Protein AF-A0A1W1E9Z9-F1 (afdb_monomer)

Structure (mmCIF, N/CA/C/O backbone):
data_AF-A0A1W1E9Z9-F1
#
_entry.id   AF-A0A1W1E9Z9-F1
#
loop_
_atom_site.group_PDB
_atom_site.id
_atom_site.type_symbol
_atom_site.label_atom_id
_atom_site.label_alt_id
_atom_site.label_comp_id
_atom_site.label_asym_id
_atom_site.label_entity_id
_atom_site.label_seq_id
_atom_site.pdbx_PDB_ins_code
_atom_site.Cartn_x
_atom_site.Cartn_y
_atom_site.Cartn_z
_atom_site.occupancy
_atom_site.B_iso_or_equiv
_atom_site.auth_seq_id
_atom_site.auth_comp_id
_atom_site.auth_asym_id
_atom_site.auth_atom_id
_atom_site.pdbx_PDB_model_num
ATOM 1 N N . MET A 1 1 ? 9.162 2.980 2.356 1.00 67.12 1 MET A N 1
ATOM 2 C CA . MET A 1 1 ? 9.188 4.142 1.435 1.00 67.12 1 MET A CA 1
ATOM 3 C C . MET A 1 1 ? 10.527 4.321 0.722 1.00 67.12 1 MET A C 1
ATOM 5 O O . MET A 1 1 ? 10.499 4.518 -0.484 1.00 67.12 1 MET A O 1
ATOM 9 N N . ASP A 1 2 ? 11.683 4.204 1.390 1.00 87.25 2 ASP A N 1
ATOM 10 C CA . ASP A 1 2 ? 12.993 4.400 0.729 1.00 87.25 2 ASP A CA 1
ATOM 11 C C . ASP A 1 2 ? 13.196 3.500 -0.510 1.00 87.25 2 ASP A C 1
ATOM 13 O O . ASP A 1 2 ? 13.577 3.968 -1.579 1.00 87.25 2 ASP A O 1
ATOM 17 N N . THR A 1 3 ? 12.798 2.228 -0.436 1.00 92.00 3 THR A N 1
ATOM 18 C CA . THR A 1 3 ? 12.875 1.293 -1.574 1.00 92.00 3 THR A CA 1
ATOM 19 C C . THR A 1 3 ? 12.022 1.713 -2.779 1.00 92.00 3 THR A C 1
ATOM 21 O O . THR A 1 3 ? 12.452 1.527 -3.914 1.00 92.00 3 THR A O 1
ATOM 24 N N . ILE A 1 4 ? 10.852 2.332 -2.560 1.00 93.69 4 ILE A N 1
ATOM 25 C CA . ILE A 1 4 ? 10.006 2.876 -3.643 1.00 93.69 4 ILE A CA 1
ATOM 26 C C . ILE A 1 4 ? 10.753 4.011 -4.353 1.00 93.69 4 ILE A C 1
ATOM 28 O O . ILE A 1 4 ? 10.805 4.049 -5.582 1.00 93.69 4 ILE A O 1
ATOM 32 N N . ASN A 1 5 ? 11.387 4.906 -3.591 1.00 95.00 5 ASN A N 1
ATOM 33 C CA . ASN A 1 5 ? 12.166 6.015 -4.147 1.00 95.00 5 ASN A CA 1
ATOM 34 C C . ASN A 1 5 ? 13.404 5.522 -4.905 1.00 95.00 5 ASN A C 1
ATOM 36 O O . ASN A 1 5 ? 13.721 6.047 -5.974 1.00 95.00 5 ASN A O 1
ATOM 40 N N . ARG A 1 6 ? 14.075 4.480 -4.402 1.0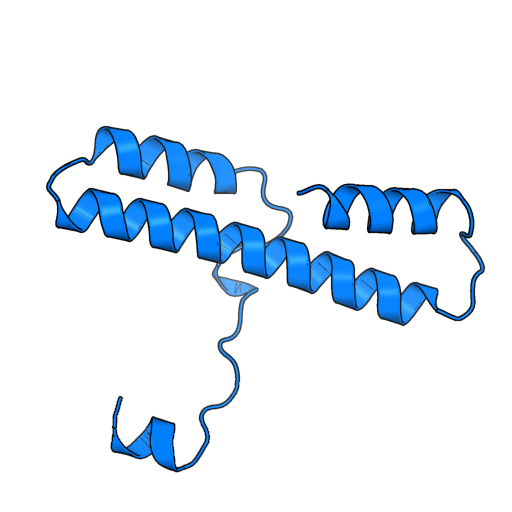0 95.44 6 ARG A N 1
ATOM 41 C CA . ARG A 1 6 ? 15.205 3.839 -5.090 1.00 95.44 6 ARG A CA 1
ATOM 42 C C . ARG A 1 6 ? 14.778 3.185 -6.402 1.00 95.44 6 ARG A C 1
ATOM 44 O O . ARG A 1 6 ? 15.448 3.390 -7.409 1.00 95.44 6 ARG A O 1
ATOM 51 N N . ALA A 1 7 ? 13.652 2.469 -6.415 1.00 94.38 7 ALA A N 1
ATOM 52 C CA . ALA A 1 7 ? 13.103 1.870 -7.631 1.00 94.38 7 ALA A CA 1
ATOM 53 C C . ALA A 1 7 ? 12.755 2.939 -8.682 1.00 94.38 7 ALA A C 1
ATOM 55 O O . ALA A 1 7 ? 13.198 2.835 -9.823 1.00 94.38 7 ALA A O 1
ATOM 56 N N . LYS A 1 8 ? 12.074 4.024 -8.288 1.00 94.81 8 LYS A N 1
ATOM 57 C CA . LYS A 1 8 ? 11.789 5.164 -9.181 1.00 94.81 8 LYS A CA 1
ATOM 58 C C . LYS A 1 8 ? 13.062 5.828 -9.706 1.00 94.81 8 LYS A C 1
ATOM 60 O O . LYS A 1 8 ? 13.174 6.131 -10.890 1.00 94.81 8 LYS A O 1
ATOM 65 N N . THR A 1 9 ? 14.053 6.014 -8.837 1.00 96.44 9 THR A N 1
ATOM 66 C CA . THR A 1 9 ? 15.356 6.572 -9.224 1.00 96.44 9 THR A CA 1
ATOM 67 C C . THR A 1 9 ? 16.063 5.680 -10.243 1.00 96.44 9 THR A C 1
ATOM 69 O O . THR A 1 9 ? 16.630 6.190 -11.207 1.00 96.44 9 THR A O 1
ATOM 72 N N . TYR A 1 10 ? 16.008 4.357 -10.066 1.00 95.88 10 TYR A N 1
ATOM 73 C CA . TYR A 1 10 ? 16.555 3.400 -11.025 1.00 95.88 10 TYR A CA 1
ATOM 74 C C . TYR A 1 10 ? 15.863 3.512 -12.389 1.00 95.88 10 TYR A C 1
ATOM 76 O O . TYR A 1 10 ? 16.555 3.621 -13.398 1.00 95.88 10 TYR A O 1
ATOM 84 N N . GLN A 1 11 ? 14.525 3.572 -12.420 1.00 95.88 11 GLN A N 1
ATOM 85 C CA . GLN A 1 11 ? 13.751 3.736 -13.660 1.00 95.88 11 GLN A CA 1
ATOM 86 C C . GLN A 1 11 ? 14.150 5.005 -14.431 1.00 95.88 11 GLN A C 1
ATOM 88 O O . GLN A 1 11 ? 14.280 4.968 -15.651 1.00 95.88 11 GLN A O 1
ATOM 93 N N . ILE A 1 12 ? 14.380 6.118 -13.722 1.00 96.44 12 ILE A N 1
ATOM 94 C CA . ILE A 1 12 ? 14.791 7.395 -14.328 1.00 96.44 12 ILE A CA 1
ATOM 95 C C . ILE A 1 12 ? 16.232 7.328 -14.848 1.00 96.44 12 ILE A C 1
ATOM 97 O O . ILE A 1 12 ? 16.517 7.823 -15.936 1.00 96.44 12 ILE A O 1
ATOM 101 N N . ARG A 1 13 ? 17.154 6.734 -14.080 1.00 97.44 13 ARG A N 1
ATOM 102 C CA . ARG A 1 13 ? 18.577 6.666 -14.451 1.00 97.44 13 ARG A CA 1
ATOM 103 C C . ARG A 1 13 ? 18.854 5.661 -15.568 1.00 97.44 13 ARG A C 1
ATOM 105 O O . ARG A 1 13 ? 19.763 5.886 -16.361 1.00 97.44 13 ARG A O 1
ATOM 112 N N . TYR A 1 14 ? 18.087 4.575 -15.633 1.00 96.50 14 TYR A N 1
ATOM 113 C CA . TYR A 1 14 ? 18.320 3.462 -16.553 1.00 96.50 14 TYR A CA 1
ATOM 114 C C . TYR A 1 14 ? 17.039 3.045 -17.299 1.00 96.50 14 TYR A C 1
ATOM 116 O O . TYR A 1 14 ? 16.612 1.894 -17.205 1.00 96.50 14 TYR A O 1
ATOM 124 N N . PRO A 1 15 ? 16.428 3.939 -18.098 1.00 92.81 15 PRO A N 1
ATOM 125 C CA . PRO A 1 15 ? 15.104 3.713 -18.691 1.00 92.81 15 PRO A CA 1
ATOM 126 C C . PRO A 1 15 ? 15.044 2.559 -19.704 1.00 92.81 15 PRO A C 1
ATOM 128 O O . PRO A 1 15 ? 13.960 2.086 -20.031 1.00 92.81 15 PRO A O 1
ATOM 131 N N . ARG A 1 16 ? 16.196 2.106 -20.218 1.00 95.38 16 ARG A N 1
ATOM 132 C CA . ARG A 1 16 ? 16.317 0.992 -21.176 1.00 95.38 16 ARG A CA 1
ATOM 133 C C . ARG A 1 16 ? 17.030 -0.232 -20.592 1.00 95.38 16 ARG A C 1
ATOM 135 O O . ARG A 1 16 ? 17.507 -1.068 -21.350 1.00 95.38 16 ARG A O 1
ATOM 142 N N . ALA A 1 17 ? 17.163 -0.319 -19.266 1.00 95.94 17 ALA A N 1
ATOM 143 C CA . ALA A 1 17 ? 17.754 -1.497 -18.641 1.00 95.94 17 ALA A CA 1
ATOM 144 C C . ALA A 1 17 ? 16.886 -2.740 -18.880 1.00 95.94 17 ALA A C 1
ATOM 146 O O . ALA A 1 17 ? 15.660 -2.685 -18.799 1.00 95.94 17 ALA A O 1
ATOM 147 N N . GLU A 1 18 ? 17.533 -3.881 -19.098 1.00 96.75 18 GLU A N 1
ATOM 148 C CA . GLU A 1 18 ? 16.865 -5.172 -19.297 1.00 96.75 18 GLU A CA 1
ATOM 149 C C . GLU A 1 18 ? 15.966 -5.557 -18.109 1.00 96.75 18 GLU A C 1
ATOM 151 O O . GLU A 1 18 ? 14.893 -6.125 -18.282 1.00 96.75 18 GLU A O 1
ATOM 156 N N . TYR A 1 19 ? 16.351 -5.159 -16.893 1.00 95.06 19 TYR A N 1
ATOM 157 C CA . TYR A 1 19 ? 15.628 -5.468 -15.657 1.00 95.06 19 TYR A CA 1
ATOM 158 C C . TYR A 1 19 ? 14.405 -4.576 -15.392 1.00 95.06 19 TYR A C 1
ATOM 160 O O . TYR A 1 19 ? 13.747 -4.742 -14.363 1.00 95.06 19 TYR A O 1
ATOM 168 N N . MET A 1 20 ? 14.070 -3.633 -16.280 1.00 96.31 20 MET A N 1
ATOM 169 C CA . MET A 1 20 ? 12.925 -2.729 -16.095 1.00 96.31 20 MET A CA 1
ATOM 170 C C . MET A 1 20 ? 11.598 -3.454 -15.794 1.00 96.31 20 MET A C 1
ATOM 172 O O . MET A 1 20 ? 10.909 -3.026 -14.864 1.00 96.31 20 MET A O 1
ATOM 176 N N . PRO A 1 21 ? 11.235 -4.572 -16.460 1.00 96.31 21 PRO A N 1
ATOM 177 C CA . PRO A 1 21 ? 10.023 -5.323 -16.120 1.00 96.31 21 PRO A CA 1
ATOM 178 C C . PRO A 1 21 ? 10.017 -5.846 -14.675 1.00 96.31 21 PRO A C 1
ATOM 180 O O . PRO A 1 21 ? 8.998 -5.775 -13.980 1.00 96.31 21 PRO A O 1
ATOM 183 N N . LEU A 1 22 ? 11.169 -6.315 -14.185 1.00 95.88 22 LEU A N 1
ATOM 184 C CA . LEU A 1 22 ? 11.317 -6.786 -12.808 1.00 95.88 22 LEU A CA 1
ATOM 185 C C . LEU A 1 22 ? 11.206 -5.626 -11.811 1.00 95.88 22 LEU A C 1
ATOM 187 O O . LEU A 1 22 ? 10.483 -5.732 -10.822 1.00 95.88 22 LEU A O 1
ATOM 191 N N . VAL A 1 23 ? 11.871 -4.501 -12.085 1.00 96.25 23 VAL A N 1
ATOM 192 C CA . VAL A 1 23 ? 11.803 -3.302 -11.234 1.00 96.25 23 VAL A CA 1
ATOM 193 C C . VAL A 1 23 ? 10.376 -2.760 -11.159 1.00 96.25 23 VAL A C 1
ATOM 195 O O . VAL A 1 23 ? 9.913 -2.430 -10.069 1.00 96.25 23 VAL A O 1
ATOM 198 N N . ASN A 1 24 ? 9.647 -2.741 -12.277 1.00 95.00 24 ASN A N 1
ATOM 199 C CA . ASN A 1 24 ? 8.234 -2.357 -12.308 1.00 95.00 24 ASN A CA 1
ATOM 200 C C . ASN A 1 24 ? 7.386 -3.293 -11.436 1.00 95.00 24 ASN A C 1
ATOM 202 O O . ASN A 1 24 ? 6.579 -2.826 -10.635 1.00 95.00 24 ASN A O 1
ATOM 206 N N . THR A 1 25 ? 7.620 -4.605 -11.529 1.00 95.25 25 THR A N 1
ATOM 207 C CA . THR A 1 25 ? 6.928 -5.607 -10.702 1.00 95.25 25 THR A CA 1
ATOM 208 C C . THR A 1 25 ? 7.190 -5.384 -9.211 1.00 95.25 25 THR A C 1
ATOM 210 O O . THR A 1 25 ? 6.258 -5.389 -8.405 1.00 95.25 25 THR A O 1
ATOM 213 N N . ILE A 1 26 ? 8.449 -5.146 -8.828 1.00 94.81 26 ILE A N 1
ATOM 214 C CA . ILE A 1 26 ? 8.829 -4.823 -7.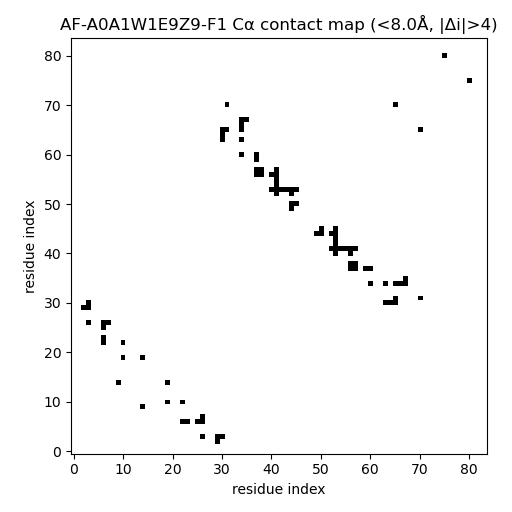446 1.00 94.81 26 ILE A CA 1
ATOM 215 C C . ILE A 1 26 ? 8.127 -3.543 -6.988 1.00 94.81 26 ILE A C 1
ATOM 217 O O . ILE A 1 26 ? 7.583 -3.505 -5.888 1.00 94.81 26 ILE A O 1
ATOM 221 N N . LEU A 1 27 ? 8.109 -2.506 -7.826 1.00 95.38 27 LEU A N 1
ATOM 222 C CA . LEU A 1 27 ? 7.497 -1.224 -7.497 1.00 95.38 27 LEU A CA 1
ATOM 223 C C . LEU A 1 27 ? 5.993 -1.364 -7.229 1.00 95.38 27 LEU A C 1
ATOM 225 O O . LEU A 1 27 ? 5.518 -0.872 -6.206 1.00 95.38 27 LEU A O 1
ATOM 229 N N . VAL A 1 28 ? 5.261 -2.082 -8.085 1.00 94.00 28 VAL A N 1
ATOM 230 C CA . VAL A 1 28 ? 3.828 -2.355 -7.877 1.00 94.00 28 VAL A CA 1
ATOM 231 C C . VAL A 1 28 ? 3.612 -3.138 -6.580 1.00 94.00 28 VAL A C 1
ATOM 233 O O . VAL A 1 28 ? 2.796 -2.736 -5.7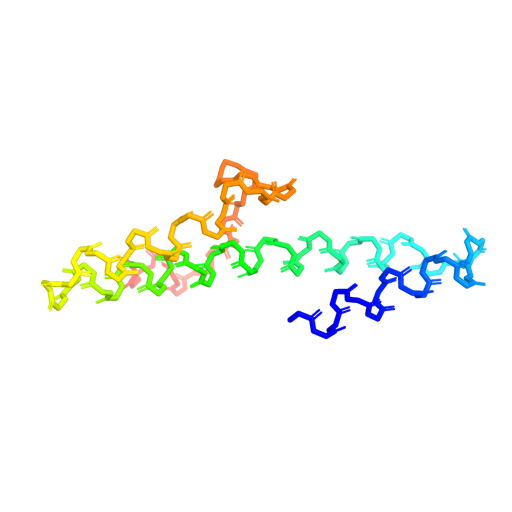52 1.00 94.00 28 VAL A O 1
ATOM 236 N N . ARG A 1 29 ? 4.405 -4.190 -6.326 1.00 93.56 29 ARG A N 1
ATOM 237 C CA . ARG A 1 29 ? 4.339 -4.955 -5.066 1.00 93.56 29 ARG A CA 1
ATOM 238 C C . ARG A 1 29 ? 4.584 -4.089 -3.836 1.00 93.56 29 ARG A C 1
ATOM 240 O O . ARG A 1 29 ? 3.846 -4.209 -2.867 1.00 93.56 29 ARG A O 1
ATOM 247 N N . LEU A 1 30 ? 5.558 -3.182 -3.879 1.00 94.44 30 LEU A N 1
ATOM 248 C CA . LEU A 1 30 ? 5.822 -2.255 -2.778 1.00 94.44 30 LEU A CA 1
ATOM 249 C C . LEU A 1 30 ? 4.647 -1.300 -2.528 1.00 94.44 30 LEU A C 1
ATOM 251 O O . LEU A 1 30 ? 4.356 -1.001 -1.370 1.00 94.44 30 LEU A O 1
ATOM 255 N N . HIS A 1 31 ? 3.964 -0.839 -3.580 1.00 94.25 31 HIS A N 1
ATOM 256 C CA . HIS A 1 31 ? 2.751 -0.032 -3.438 1.00 94.25 31 HIS A CA 1
ATOM 257 C C . HIS A 1 31 ? 1.609 -0.828 -2.793 1.00 94.25 31 HIS A C 1
ATOM 259 O O . HIS A 1 31 ? 1.023 -0.344 -1.825 1.00 94.25 31 HIS A O 1
ATOM 265 N N . MET A 1 32 ? 1.370 -2.069 -3.232 1.00 94.50 32 MET A N 1
ATOM 266 C CA . MET A 1 32 ? 0.391 -2.970 -2.604 1.00 94.50 32 MET A CA 1
ATOM 267 C C . MET A 1 32 ? 0.723 -3.242 -1.130 1.00 94.50 32 MET A C 1
ATOM 269 O O . MET A 1 32 ? -0.136 -3.116 -0.259 1.00 94.50 32 MET A O 1
ATOM 273 N N . SER A 1 33 ? 1.986 -3.540 -0.811 1.00 93.44 33 SER A N 1
ATOM 274 C CA . SER A 1 33 ? 2.423 -3.755 0.573 1.00 93.44 33 SER A CA 1
ATOM 275 C C . SER A 1 33 ? 2.247 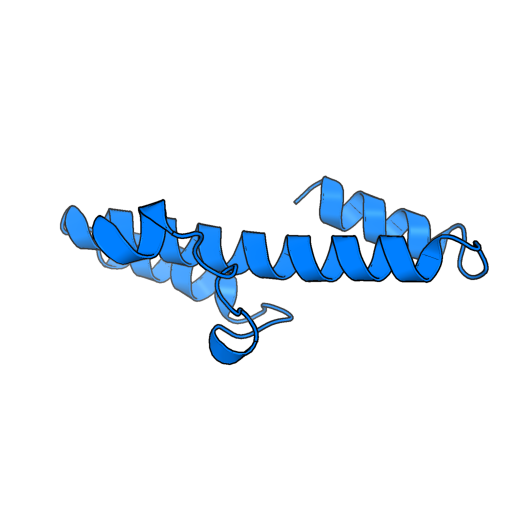-2.509 1.440 1.00 93.44 33 SER A C 1
ATOM 277 O O . SER A 1 33 ? 1.840 -2.619 2.593 1.00 93.44 33 SER A O 1
ATOM 279 N N . GLN A 1 34 ? 2.537 -1.319 0.905 1.00 94.44 34 GLN A N 1
ATOM 280 C CA . GLN A 1 34 ? 2.353 -0.065 1.632 1.00 94.44 34 GLN A CA 1
ATOM 281 C C . GLN A 1 34 ? 0.873 0.212 1.923 1.00 94.44 34 GLN A C 1
ATOM 283 O O . GLN A 1 34 ? 0.562 0.679 3.021 1.00 94.44 34 GLN A O 1
ATOM 288 N N . TYR A 1 35 ? -0.011 -0.091 0.969 1.00 95.56 35 TYR A N 1
ATOM 289 C CA . TYR A 1 35 ? -1.457 0.019 1.144 1.00 95.56 35 TYR A CA 1
ATOM 290 C C . TYR A 1 35 ? -1.949 -0.895 2.272 1.00 95.56 35 TYR A C 1
ATOM 292 O O . TYR A 1 35 ? -2.539 -0.413 3.242 1.00 95.56 35 TYR A O 1
ATOM 300 N N . LEU A 1 36 ? -1.628 -2.193 2.192 1.00 95.06 36 LEU A N 1
ATOM 301 C CA . LEU A 1 36 ? -2.020 -3.182 3.202 1.00 95.06 36 LEU A CA 1
ATOM 302 C C . LEU A 1 36 ? -1.449 -2.857 4.582 1.00 95.06 36 LEU A C 1
ATOM 304 O O . LEU A 1 36 ? -2.140 -3.004 5.584 1.00 95.06 36 LEU A O 1
ATOM 308 N N . LEU A 1 37 ? -0.200 -2.391 4.655 1.00 95.31 37 LEU A N 1
ATOM 309 C CA . LEU A 1 37 ? 0.409 -1.990 5.920 1.00 95.31 37 LEU A CA 1
ATOM 310 C C . LEU A 1 37 ? -0.390 -0.867 6.591 1.00 95.31 37 LEU A C 1
ATOM 312 O O . LEU A 1 37 ? -0.637 -0.928 7.793 1.00 95.31 37 LEU A O 1
ATOM 316 N N . ASN A 1 38 ? -0.808 0.144 5.827 1.00 96.69 38 ASN A N 1
ATOM 317 C CA . ASN A 1 38 ? -1.616 1.235 6.361 1.00 96.69 38 ASN A CA 1
ATOM 318 C C . ASN A 1 38 ? -2.997 0.745 6.828 1.00 96.69 38 ASN A C 1
ATOM 320 O O . ASN A 1 38 ? -3.412 1.126 7.921 1.00 96.69 38 ASN A O 1
ATOM 324 N N . GLU A 1 39 ? -3.671 -0.127 6.068 1.00 96.44 39 GLU A N 1
ATOM 325 C CA . GLU A 1 39 ? -4.952 -0.720 6.493 1.00 96.44 39 GLU A CA 1
ATOM 326 C C . GLU A 1 39 ? -4.795 -1.577 7.755 1.00 96.44 39 GLU A C 1
ATOM 328 O O . GLU A 1 39 ? -5.583 -1.451 8.689 1.00 96.44 39 GLU A O 1
ATOM 333 N N . ASN A 1 40 ? -3.733 -2.380 7.850 1.00 96.56 40 ASN A N 1
ATOM 334 C CA . ASN A 1 40 ? -3.452 -3.200 9.030 1.00 96.56 40 ASN A CA 1
ATOM 335 C C . ASN A 1 40 ? -3.189 -2.347 10.277 1.00 96.56 40 ASN A C 1
ATOM 337 O O . ASN A 1 40 ? -3.642 -2.688 11.371 1.00 96.56 40 ASN A O 1
ATOM 341 N N . ILE A 1 41 ? -2.480 -1.223 10.127 1.00 97.94 41 ILE A N 1
ATOM 342 C CA . ILE A 1 41 ? -2.278 -0.272 11.224 1.00 97.94 41 ILE A CA 1
ATOM 343 C C . ILE A 1 41 ? -3.607 0.394 11.603 1.00 97.94 41 ILE A C 1
ATOM 345 O O . ILE A 1 41 ? -3.898 0.527 12.791 1.00 97.94 41 ILE A O 1
ATOM 349 N N . ALA A 1 42 ? -4.436 0.776 10.628 1.00 98.00 42 ALA A N 1
ATOM 350 C CA . ALA A 1 42 ? -5.759 1.326 10.908 1.00 98.00 42 ALA A CA 1
ATOM 351 C C . ALA A 1 42 ? -6.639 0.327 11.677 1.00 98.00 42 ALA A C 1
ATOM 353 O O . ALA A 1 42 ? -7.195 0.678 12.714 1.00 98.00 42 ALA A O 1
ATOM 354 N N . ALA A 1 43 ? -6.674 -0.934 11.242 1.00 97.75 43 ALA A N 1
ATOM 355 C CA . ALA A 1 43 ? -7.399 -2.008 11.914 1.00 97.75 43 ALA A CA 1
ATOM 356 C C . ALA A 1 43 ? -6.856 -2.300 13.326 1.00 97.75 43 ALA A C 1
ATOM 358 O O . ALA A 1 43 ? -7.614 -2.638 14.233 1.00 97.75 43 ALA A O 1
ATOM 359 N N . LEU A 1 44 ? -5.543 -2.161 13.555 1.00 98.25 44 LEU A N 1
ATOM 360 C CA . LEU A 1 44 ? -4.970 -2.236 14.902 1.00 98.25 44 LEU A CA 1
ATOM 361 C C . LEU A 1 44 ? -5.504 -1.117 15.803 1.00 98.25 44 LEU A C 1
ATOM 363 O O . LEU A 1 44 ? -5.850 -1.395 16.946 1.00 98.25 44 LEU A O 1
ATOM 367 N N . TYR A 1 45 ? -5.588 0.115 15.298 1.00 98.44 45 TYR A N 1
ATOM 368 C CA . TYR A 1 45 ? -6.123 1.241 16.062 1.00 98.44 45 TYR A CA 1
ATOM 369 C C . TYR A 1 45 ? -7.618 1.115 16.350 1.00 98.44 45 TYR A C 1
ATOM 371 O O . TYR A 1 45 ? -8.035 1.444 17.459 1.00 98.44 45 TYR A O 1
ATOM 379 N N . ASP A 1 46 ? -8.403 0.599 15.405 1.00 98.38 46 ASP A N 1
ATOM 380 C CA . ASP A 1 46 ? -9.821 0.318 15.643 1.00 98.38 46 ASP A CA 1
ATOM 381 C C . ASP A 1 46 ? -10.008 -0.705 16.773 1.00 98.38 46 ASP A C 1
ATOM 383 O O . ASP A 1 46 ? -10.851 -0.504 17.639 1.00 98.38 46 ASP A O 1
ATOM 387 N N . ARG A 1 47 ? -9.173 -1.756 16.836 1.00 98.06 47 ARG A N 1
ATOM 388 C CA . ARG A 1 47 ? -9.232 -2.783 17.899 1.00 98.06 47 ARG A CA 1
ATOM 389 C C . ARG A 1 47 ? -8.936 -2.266 19.308 1.00 98.06 47 ARG A C 1
ATOM 391 O O . ARG A 1 47 ? -9.254 -2.958 20.269 1.00 98.06 47 ARG A O 1
ATOM 398 N N . ILE A 1 48 ? -8.286 -1.111 19.434 1.00 97.94 48 ILE A N 1
ATOM 399 C CA . ILE A 1 48 ? -7.960 -0.485 20.726 1.00 97.94 48 ILE A CA 1
ATOM 400 C C . ILE A 1 48 ? -8.745 0.815 20.950 1.00 97.94 48 ILE A C 1
ATOM 402 O O . ILE A 1 48 ? -8.278 1.692 21.679 1.00 97.94 48 ILE A O 1
ATOM 406 N N . ASP A 1 49 ? -9.895 0.956 20.280 1.00 97.94 49 ASP A N 1
ATOM 407 C CA . ASP A 1 49 ? -10.821 2.089 20.384 1.00 97.94 49 ASP A CA 1
ATOM 408 C C . ASP A 1 49 ? -10.164 3.455 20.100 1.00 97.94 49 ASP A C 1
ATOM 410 O O . ASP A 1 49 ? -10.416 4.462 20.767 1.00 97.94 49 ASP A O 1
ATOM 414 N N . LYS A 1 50 ? -9.294 3.514 19.079 1.00 98.25 50 LYS A N 1
ATOM 415 C CA . LYS A 1 50 ? -8.629 4.747 18.608 1.00 98.25 50 LYS A CA 1
ATOM 416 C C . LYS A 1 50 ? -9.020 5.112 17.163 1.00 98.25 50 LYS A C 1
ATOM 418 O O . LYS A 1 50 ? -8.147 5.170 16.291 1.00 98.25 50 LYS A O 1
ATOM 423 N N . PRO A 1 51 ? -10.298 5.439 16.891 1.00 97.44 51 PRO A N 1
ATOM 424 C CA . PRO A 1 51 ? -10.806 5.646 15.529 1.00 97.44 51 PRO A CA 1
ATOM 425 C C . PRO A 1 51 ? -10.154 6.831 14.795 1.00 97.44 51 PRO A C 1
ATOM 427 O O . PRO A 1 51 ? -9.910 6.758 13.590 1.00 97.44 51 PRO A O 1
ATOM 430 N N . GLU A 1 52 ? -9.788 7.905 15.504 1.00 97.88 52 GLU A N 1
ATOM 431 C CA . GLU A 1 52 ? -9.099 9.049 14.885 1.00 97.88 52 GLU A CA 1
ATOM 432 C C . GLU A 1 52 ? -7.701 8.672 14.376 1.00 97.88 52 GLU A C 1
ATOM 434 O O . GLU A 1 52 ? -7.297 9.078 13.285 1.00 97.88 52 GLU A O 1
ATOM 439 N N . ALA A 1 53 ? -6.974 7.826 15.114 1.00 97.38 53 ALA A N 1
ATOM 440 C CA . ALA A 1 53 ? -5.684 7.313 14.661 1.00 97.38 53 ALA A CA 1
ATOM 441 C C . ALA A 1 53 ? -5.856 6.373 13.458 1.00 97.38 53 ALA A C 1
ATOM 443 O O . ALA A 1 53 ? -5.101 6.471 12.488 1.00 97.38 53 ALA A O 1
ATOM 444 N N . ALA A 1 54 ? -6.883 5.520 13.471 1.00 98.19 54 ALA A N 1
ATOM 445 C CA . ALA A 1 54 ? -7.200 4.653 12.341 1.00 98.19 54 ALA A CA 1
ATOM 446 C C . ALA A 1 54 ? -7.496 5.456 11.063 1.00 98.19 54 ALA A C 1
ATOM 448 O O . ALA A 1 54 ? -6.963 5.157 9.989 1.00 98.19 54 ALA A O 1
ATOM 449 N N . LYS A 1 55 ? -8.273 6.540 11.184 1.00 98.00 55 LYS A N 1
ATOM 450 C CA . LYS A 1 55 ? -8.600 7.454 10.081 1.00 98.00 55 LYS A CA 1
ATOM 451 C C . LYS A 1 55 ? -7.356 8.065 9.438 1.00 98.00 55 LYS A C 1
ATOM 453 O O . LYS A 1 55 ? -7.300 8.152 8.212 1.00 98.00 55 LYS A O 1
ATOM 458 N N . ILE A 1 56 ? -6.345 8.441 10.227 1.00 97.94 56 ILE A N 1
ATOM 459 C CA . ILE A 1 56 ? -5.076 8.974 9.704 1.00 97.94 56 ILE A CA 1
ATOM 460 C C . ILE A 1 56 ? -4.398 7.956 8.779 1.00 97.94 56 ILE A C 1
ATOM 462 O O . ILE A 1 56 ? -3.908 8.334 7.716 1.00 97.94 56 ILE A O 1
ATOM 466 N N . TYR A 1 57 ? -4.370 6.673 9.146 1.00 96.75 57 TYR A N 1
ATOM 467 C CA . TYR A 1 57 ? -3.723 5.648 8.324 1.00 96.75 57 TYR A CA 1
ATOM 468 C C . TYR A 1 57 ? -4.529 5.285 7.076 1.00 96.75 57 TYR A C 1
ATOM 470 O O . TYR A 1 57 ? -3.941 5.218 5.999 1.00 96.75 57 TYR A O 1
ATOM 478 N N . ARG A 1 58 ? -5.861 5.194 7.162 1.00 96.56 58 ARG A N 1
ATOM 479 C CA . ARG A 1 58 ? -6.722 5.056 5.969 1.00 96.56 58 ARG A CA 1
ATOM 480 C C . ARG A 1 58 ? -6.571 6.235 5.011 1.00 96.56 58 ARG A C 1
ATOM 482 O O . ARG A 1 58 ? -6.505 6.070 3.798 1.00 96.56 58 ARG A O 1
ATOM 489 N N . GLN A 1 59 ? -6.446 7.450 5.547 1.00 96.88 59 GLN A N 1
ATOM 490 C CA . GLN A 1 59 ? -6.239 8.653 4.744 1.00 96.88 59 GLN A CA 1
ATOM 491 C C . GLN A 1 59 ? -4.932 8.597 3.936 1.00 96.88 59 GLN A C 1
ATOM 493 O O . GLN A 1 59 ? -4.894 9.123 2.823 1.00 96.88 59 GLN A O 1
ATOM 498 N N . LYS A 1 60 ? -3.882 7.927 4.438 1.00 95.12 60 LYS A N 1
ATOM 499 C CA . LYS A 1 60 ? -2.623 7.729 3.691 1.00 95.12 60 LYS A CA 1
ATOM 500 C C . LYS A 1 60 ? -2.815 6.898 2.420 1.00 95.12 60 LYS A C 1
ATOM 502 O O . LYS A 1 60 ? -2.031 7.052 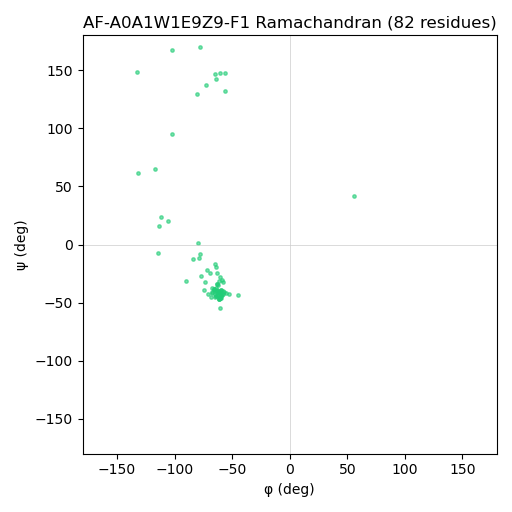1.489 1.00 95.12 60 LYS A O 1
ATOM 507 N N . ASN A 1 61 ? -3.855 6.068 2.363 1.00 95.31 61 ASN A N 1
ATOM 508 C CA . ASN A 1 61 ? -4.171 5.244 1.201 1.00 95.31 61 ASN A CA 1
ATOM 509 C C . ASN A 1 61 ? -4.982 5.978 0.125 1.00 95.31 61 ASN A C 1
ATOM 511 O O . ASN A 1 61 ? -5.029 5.497 -1.001 1.00 95.31 61 ASN A O 1
ATOM 515 N N . LYS A 1 62 ? -5.554 7.162 0.401 1.00 92.06 62 LYS A N 1
ATOM 516 C CA . LYS A 1 62 ? -6.367 7.892 -0.596 1.00 92.06 62 LYS A CA 1
ATOM 517 C C . LYS A 1 62 ? -5.613 8.277 -1.870 1.00 92.06 62 LYS A C 1
ATOM 519 O O . LYS A 1 62 ? -6.231 8.392 -2.916 1.00 92.06 62 LYS A O 1
ATOM 524 N N . ASN A 1 63 ? -4.297 8.466 -1.775 1.00 86.94 63 ASN A N 1
ATOM 525 C CA . ASN A 1 63 ? -3.433 8.788 -2.916 1.00 86.94 63 ASN A CA 1
ATOM 526 C C . ASN A 1 63 ? -2.586 7.580 -3.351 1.00 86.94 63 ASN A C 1
ATOM 528 O O . ASN A 1 63 ? -1.517 7.746 -3.943 1.00 86.94 63 ASN A O 1
ATOM 532 N N . SER A 1 64 ? -3.000 6.368 -2.975 1.00 90.81 64 SER A N 1
ATOM 533 C CA . SER A 1 64 ? -2.341 5.143 -3.411 1.00 90.81 64 SER A CA 1
ATOM 534 C C . SER A 1 64 ? -2.488 4.969 -4.923 1.00 90.81 64 SER A C 1
ATOM 536 O O . SER A 1 64 ? -3.497 5.347 -5.506 1.00 90.81 64 SER A O 1
ATOM 538 N N . LEU A 1 65 ? -1.474 4.373 -5.552 1.00 89.12 65 LEU A N 1
ATOM 539 C CA . LEU A 1 65 ? -1.524 3.983 -6.968 1.00 89.12 65 LEU A CA 1
ATOM 540 C C . LEU A 1 65 ? -2.328 2.696 -7.204 1.00 89.12 65 LEU A C 1
ATOM 542 O O . LEU A 1 65 ? -2.515 2.306 -8.348 1.00 89.12 65 LEU A O 1
ATOM 546 N N . VAL A 1 66 ? -2.715 2.020 -6.124 1.00 91.62 66 VAL A N 1
ATOM 547 C CA . VAL A 1 66 ? -3.476 0.769 -6.120 1.00 91.62 66 VAL A CA 1
ATOM 548 C C . VAL A 1 66 ? -4.624 0.884 -5.132 1.00 91.62 66 VAL A C 1
ATOM 550 O O . VAL A 1 66 ? -4.485 1.540 -4.092 1.00 91.62 66 VAL A O 1
ATOM 553 N N . GLU A 1 67 ? -5.720 0.209 -5.433 1.00 90.88 67 GLU A N 1
ATOM 554 C CA . GLU A 1 67 ? -6.874 0.065 -4.558 1.00 90.88 67 GLU A CA 1
ATOM 555 C C . GLU A 1 67 ? -6.886 -1.311 -3.890 1.00 90.88 67 GLU A C 1
ATOM 557 O O . GLU A 1 67 ? -6.176 -2.231 -4.294 1.00 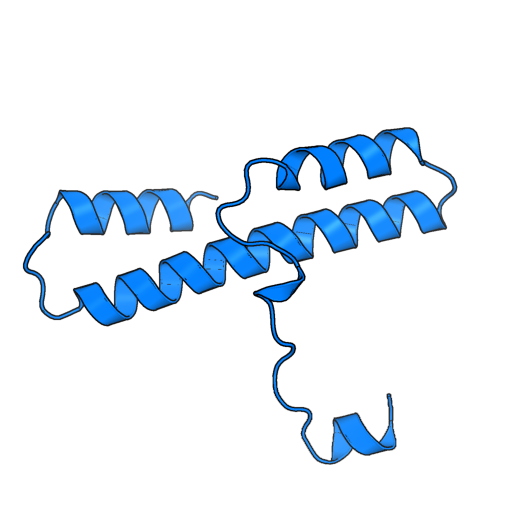90.88 67 GLU A O 1
ATOM 562 N N . SER A 1 68 ? -7.727 -1.490 -2.868 1.00 87.75 68 SER A N 1
ATOM 563 C CA . SER A 1 68 ? -7.857 -2.796 -2.211 1.00 87.75 68 SER A CA 1
ATOM 564 C C . SER A 1 68 ? -8.282 -3.906 -3.178 1.00 87.75 68 SER A C 1
ATOM 566 O O . SER A 1 68 ? -7.912 -5.055 -2.959 1.00 87.75 68 SER A O 1
ATOM 568 N N . ALA A 1 69 ? -9.057 -3.582 -4.219 1.00 88.94 69 ALA A N 1
ATOM 569 C CA . ALA A 1 69 ? -9.506 -4.546 -5.222 1.00 88.94 69 ALA A CA 1
ATOM 570 C C . ALA A 1 69 ? -8.364 -5.054 -6.121 1.00 88.94 69 ALA A C 1
ATOM 572 O O . ALA A 1 69 ? -8.443 -6.167 -6.633 1.00 88.94 69 ALA A O 1
ATOM 573 N N . ASP A 1 70 ? -7.285 -4.278 -6.260 1.00 88.38 70 ASP A N 1
ATOM 574 C CA . ASP A 1 70 ? -6.105 -4.657 -7.045 1.00 88.38 70 ASP A CA 1
ATOM 575 C C . ASP A 1 70 ? -5.185 -5.626 -6.284 1.00 88.38 70 ASP A C 1
ATOM 577 O O . ASP A 1 70 ? -4.242 -6.184 -6.850 1.00 88.38 70 ASP A O 1
ATOM 581 N N . ILE A 1 71 ? -5.420 -5.810 -4.981 1.00 90.62 71 ILE A N 1
ATOM 582 C CA . ILE A 1 71 ? -4.539 -6.563 -4.094 1.00 90.62 71 ILE A CA 1
ATOM 583 C C . ILE A 1 71 ? -5.136 -7.943 -3.844 1.00 90.62 71 ILE A C 1
ATOM 585 O O . ILE A 1 71 ? -5.944 -8.152 -2.940 1.00 90.62 71 ILE A O 1
ATOM 589 N N . THR A 1 72 ? -4.691 -8.919 -4.628 1.00 86.88 72 THR A N 1
ATOM 590 C CA . THR A 1 72 ? -5.050 -10.320 -4.408 1.00 86.88 72 THR A CA 1
ATOM 591 C C . THR A 1 72 ? -4.182 -10.930 -3.304 1.00 86.88 72 THR A C 1
ATOM 593 O O . THR A 1 72 ? -2.949 -10.848 -3.397 1.00 86.88 72 THR A O 1
ATOM 596 N N . PRO A 1 73 ? -4.777 -11.590 -2.294 1.00 79.44 73 PRO A N 1
ATOM 597 C CA . PRO A 1 73 ? -4.024 -12.400 -1.348 1.00 79.44 73 PRO A CA 1
ATOM 598 C C . PRO A 1 73 ? -3.208 -13.474 -2.081 1.00 79.44 73 PRO A C 1
ATOM 600 O O . PRO A 1 73 ? -3.643 -13.968 -3.126 1.00 79.44 73 PRO A O 1
ATOM 603 N N . PRO A 1 74 ? -2.033 -13.859 -1.557 1.00 79.69 74 PRO A N 1
ATOM 604 C CA . PRO A 1 74 ? -1.299 -14.981 -2.116 1.00 79.69 74 PRO A CA 1
ATOM 605 C C . PRO A 1 74 ? -2.153 -16.257 -2.025 1.00 79.69 74 PRO A C 1
ATOM 607 O O . PRO A 1 74 ? -2.917 -16.409 -1.066 1.00 79.69 74 PRO A O 1
ATOM 610 N N . PRO A 1 75 ? -2.026 -17.184 -2.991 1.00 82.12 75 PRO A N 1
ATOM 611 C CA . PRO A 1 75 ? -2.711 -18.466 -2.913 1.00 82.12 75 PRO A CA 1
ATOM 612 C C . PRO A 1 75 ? -2.323 -19.172 -1.613 1.00 82.12 75 PRO A C 1
ATOM 614 O O . PRO A 1 75 ? -1.141 -19.244 -1.258 1.00 82.12 75 PRO A O 1
ATOM 617 N N . LYS A 1 76 ? -3.328 -19.666 -0.888 1.00 84.06 76 LYS A N 1
ATOM 618 C CA . LYS A 1 76 ? -3.100 -20.433 0.333 1.00 84.06 76 LYS A CA 1
ATOM 619 C C . LYS A 1 76 ? -2.553 -21.807 -0.048 1.00 84.06 76 LYS A C 1
ATOM 621 O O . LYS A 1 76 ? -3.007 -22.427 -1.004 1.00 84.06 76 LYS A O 1
ATOM 626 N N . GLY A 1 77 ? -1.543 -22.267 0.685 1.00 86.12 77 GLY A N 1
ATOM 627 C CA . GLY A 1 77 ? -1.135 -23.669 0.632 1.00 86.12 77 GLY A CA 1
ATOM 628 C C . GLY A 1 77 ? -2.085 -24.537 1.458 1.00 86.12 77 GLY A C 1
ATOM 629 O O . GLY A 1 77 ? -2.846 -24.011 2.265 1.00 86.12 77 GLY A O 1
ATOM 630 N N . PHE A 1 78 ? -1.965 -25.860 1.334 1.00 84.75 78 PHE A N 1
ATOM 631 C CA . PHE A 1 78 ? -2.786 -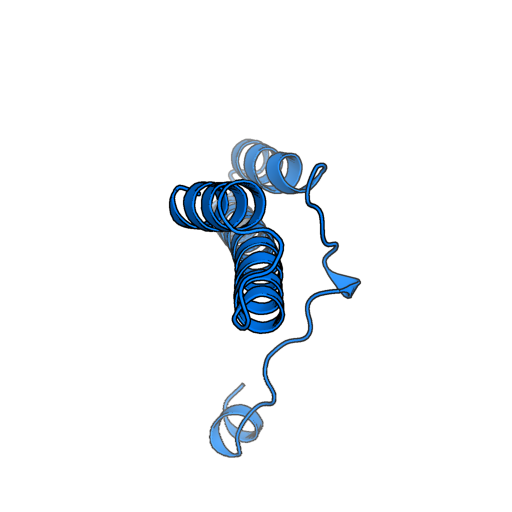26.848 2.055 1.00 84.75 78 PHE A CA 1
ATOM 632 C C . PHE A 1 78 ? -2.973 -26.546 3.554 1.00 84.75 78 PHE A C 1
ATOM 634 O O . P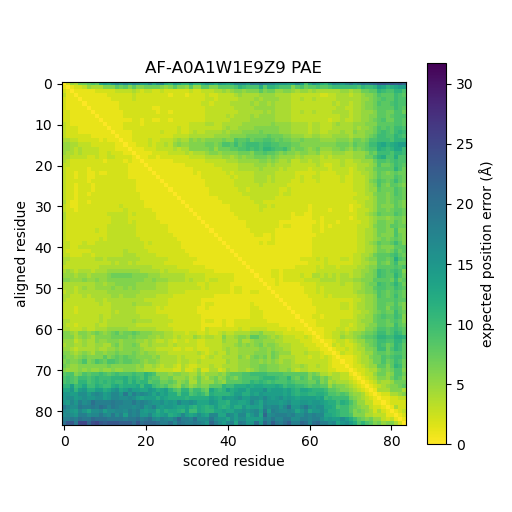HE A 1 78 ? -4.079 -26.625 4.074 1.00 84.75 78 PHE A O 1
ATOM 641 N N . LEU A 1 79 ? -1.907 -26.141 4.255 1.00 85.69 79 LEU A N 1
ATOM 642 C CA . LEU A 1 79 ? -1.999 -25.776 5.674 1.00 85.69 79 LEU A CA 1
ATOM 643 C C . LEU A 1 79 ? -2.889 -24.540 5.905 1.00 85.69 79 LEU A C 1
ATOM 645 O O . LEU A 1 79 ? -3.669 -24.517 6.847 1.00 85.69 79 LEU A O 1
ATOM 649 N N . GLY A 1 80 ? -2.812 -23.529 5.039 1.00 80.81 80 GLY A N 1
ATOM 650 C CA . GLY A 1 80 ? -3.639 -22.325 5.154 1.00 80.81 80 GLY A CA 1
ATOM 651 C C . GLY A 1 80 ? -5.113 -22.557 4.814 1.00 80.81 80 GLY A C 1
ATOM 652 O O . GLY A 1 80 ? -5.955 -21.787 5.250 1.00 80.81 80 GLY A O 1
ATOM 653 N N . GLU A 1 81 ? -5.450 -23.602 4.057 1.00 82.75 81 GLU A N 1
ATOM 654 C CA . GLU A 1 81 ? -6.853 -23.974 3.809 1.00 82.75 81 GLU A CA 1
ATOM 655 C C . GLU A 1 81 ? -7.495 -24.697 5.000 1.00 82.75 81 GLU A C 1
ATOM 657 O O . GLU A 1 81 ? -8.709 -24.644 5.160 1.00 82.75 81 GLU A O 1
ATOM 662 N N . ILE A 1 82 ? -6.693 -25.377 5.825 1.00 83.75 82 ILE A N 1
ATOM 663 C CA . ILE A 1 82 ? -7.186 -26.181 6.952 1.00 83.75 82 ILE A CA 1
ATOM 664 C C . ILE A 1 82 ? -7.287 -25.370 8.249 1.00 83.75 82 ILE A C 1
ATOM 666 O O . ILE A 1 82 ? -8.131 -25.681 9.087 1.00 83.75 82 ILE A O 1
ATOM 670 N N . PHE A 1 83 ? -6.412 -24.379 8.442 1.00 80.62 83 PHE A N 1
ATOM 671 C CA . PHE A 1 83 ? -6.230 -23.714 9.739 1.00 80.62 83 PHE A CA 1
ATOM 672 C C . PHE A 1 83 ? -6.642 -22.230 9.796 1.00 80.62 83 PHE A C 1
ATOM 674 O O . PHE A 1 83 ? -6.627 -21.681 10.898 1.00 80.62 83 PHE A O 1
ATOM 681 N N . ASP A 1 84 ? -6.993 -21.592 8.672 1.00 67.06 84 ASP A N 1
ATOM 682 C CA . ASP A 1 84 ? -7.609 -20.245 8.648 1.00 67.06 84 ASP A CA 1
ATOM 683 C C . ASP A 1 84 ? -9.140 -20.324 8.738 1.00 67.06 84 ASP A C 1
ATOM 685 O O . ASP A 1 84 ? -9.733 -19.434 9.391 1.00 67.06 84 ASP A O 1
#

pLDDT: mean 92.65, std 6.41, range [67.06, 98.44]

Organism: NCBI:txid652676

Radius of gyration: 16.37 Å; Cα contacts (8 Å, |Δi|>4): 48; chains: 1; bounding box: 29×36×42 Å

Nearest PDB structures (foldseek):
  5waq-assembly1_A  TM=8.097E-01  e=1.691E+00  Neisseria gonorrhoeae FA 1090
  8qn4-assembly1_D  TM=8.894E-01  e=4.716E+00  Escherichia coli K-12
  3q5m-assembly1_A  TM=7.807E-01  e=6.772E+00  Escherichia coli K-12
  6sn7-assembly1_D  TM=8.401E-01  e=9.157E+00  Escherichia coli
  4whe-assembly1_A  TM=5.812E-01  e=7.641E+00  Escherichia coli K-12

Secondary structure (DSSP, 8-state):
-HHHHHHHHHHHH-TT-TTHHHHHHHHHHHHHHHHHHHHHHHHHHHHTT-HHHHHHHHHHHTT-SS-GGG-PPPPPPHHHHHH-

Mean predicted aligned error: 4.82 Å

Sequence (84 aa):
MDTINRAKTYQIRYPRAEYMPLVNTILVRLHMSQYLLNENIAALYDRIDKPEAAKIYRQKNKNSLVESADITPPPKGFLGEIFD

Foldseek 3Di:
DVLLVVLVVCCVVCVPDPCVVVSVVVNVVVLLVLLVVLQVQLVVCVVVVNNVRSVVSNVVCPPGPDDPVRDDDDDDDPVRVVPD

Solvent-accessible surface area (backbone atoms only — not comparable to full-atom values): 4993 Å² total; per-residue (Å²): 111,70,67,56,55,51,48,53,50,46,50,72,76,43,76,81,46,88,59,47,68,58,51,51,52,52,45,53,50,51,52,49,51,53,44,52,50,27,49,52,52,16,52,52,27,48,76,69,78,32,58,72,64,14,49,56,32,49,57,66,43,75,80,46,9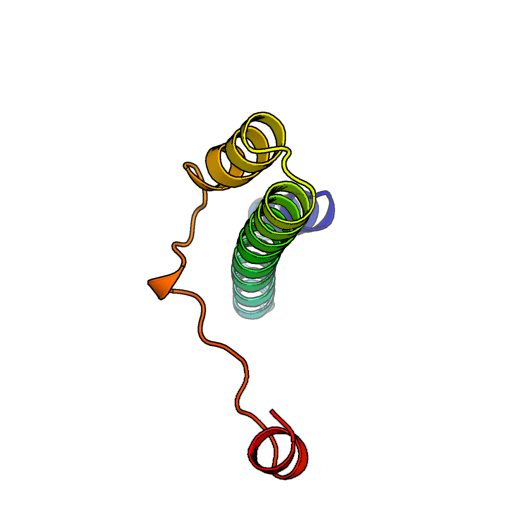6,62,54,77,88,75,56,75,78,77,84,73,52,76,68,54,73,75,73,110